Protein AF-A0A1E5B9S8-F1 (afdb_monomer)

Solvent-accessible surface area (backbone atoms only — not comparable to full-atom values): 4615 Å² total; per-residue (Å²): 134,74,93,77,80,48,52,66,42,55,50,42,18,47,51,40,25,60,76,72,23,49,81,47,101,72,34,20,38,35,99,70,36,36,37,34,61,86,45,102,76,60,51,34,34,40,34,30,76,67,26,42,35,40,35,64,46,83,91,42,68,47,82,47,57,85,42,71,69,33,42,55,54,45,51,53,51,39,56,64,46,36,111

Mean predicted aligned error: 5.04 Å

InterPro domains:
  IPR021432 Protein of unknown function DUF3081 [PF11280] (8-81)

pLDDT: mean 84.27, std 10.64, range [40.22, 92.56]

Sequence (83 aa):
MKNGLNPTQILQAYETVMKQGRITPQGRVLDGIEALNKHDGFPIHLRGEGVDLKVCSLKRFHLDYNQLSCRDAFLKQLAILAQ

Nearest PDB structures (foldseek):
  4py5-assembly1_A  TM=5.705E-01  e=1.082E+00  Thermovibrio ammonificans HB-1
  4nv7-assembly3_A  TM=5.176E-01  e=8.897E+00  Mesorhizobium japonicum MAFF 303099
  4nv7-assembly3_B  TM=4.512E-01  e=6.944E+00  Mesorhizobium japonicum MAFF 303099

Foldseek 3Di:
DPPDPQLLLLVQLLVLQQVPFDDDPQGGDDPQWGWGDPDDPDQIWIDGQQWIWTRGDSVDIDIDHPDPVSVVVVVVSSNVSSD

Radius of gyration: 11.65 Å; Cα contacts (8 Å, |Δi|>4): 131; chains: 1; bounding box: 30×25×31 Å

Organism: NCBI:txid1187848

Secondary structure (DSSP, 8-state):
------HHHHHHHHHHHHHHSEE-SSEEEETTEEEEESSSSS-EEEEETTEEEEEEETTEEEEEES-HHHHHHHHHHHHHHT-

Structure (mmCIF, N/CA/C/O backbone):
data_AF-A0A1E5B9S8-F1
#
_entry.id   AF-A0A1E5B9S8-F1
#
loop_
_atom_site.group_PDB
_atom_site.id
_atom_site.type_symbol
_atom_site.label_atom_id
_atom_site.label_alt_id
_atom_site.label_comp_id
_atom_site.label_asym_id
_atom_site.label_entity_id
_atom_site.label_seq_id
_atom_site.pdbx_PDB_ins_code
_atom_site.Cartn_x
_atom_site.Cartn_y
_atom_site.Cartn_z
_atom_site.occupancy
_atom_site.B_iso_or_equiv
_atom_site.auth_seq_id
_atom_site.auth_comp_id
_atom_site.auth_asym_id
_atom_site.auth_atom_id
_atom_site.pdbx_PDB_model_num
ATOM 1 N N . MET A 1 1 ? -17.030 2.226 15.277 1.00 40.22 1 MET A N 1
ATOM 2 C CA . MET A 1 1 ? -15.755 1.883 14.611 1.00 40.22 1 MET A CA 1
ATOM 3 C C . MET A 1 1 ? -15.687 2.727 13.342 1.00 40.22 1 MET A C 1
ATOM 5 O O . MET A 1 1 ? -16.433 2.464 12.413 1.00 40.22 1 MET A O 1
ATOM 9 N N . LYS A 1 2 ? -14.971 3.861 13.383 1.00 40.34 2 LYS A N 1
ATOM 10 C CA . LYS A 1 2 ? -14.962 4.885 12.318 1.00 40.34 2 LYS A CA 1
ATOM 11 C C . LYS A 1 2 ? -14.078 4.394 11.168 1.00 40.34 2 LYS A C 1
ATOM 13 O O . LYS A 1 2 ? -12.940 4.058 11.459 1.00 40.34 2 LYS A O 1
ATOM 18 N N . ASN A 1 3 ? -14.602 4.340 9.937 1.00 49.19 3 ASN A N 1
ATOM 19 C CA . ASN A 1 3 ? -13.967 3.883 8.682 1.00 49.19 3 ASN A CA 1
ATOM 20 C C . ASN A 1 3 ? -12.428 4.047 8.642 1.00 49.19 3 ASN A C 1
ATOM 22 O O . ASN A 1 3 ? -11.910 5.036 8.127 1.00 49.19 3 ASN A O 1
ATOM 26 N N . GLY A 1 4 ? -11.721 3.068 9.214 1.00 54.00 4 GLY A N 1
ATOM 27 C CA . GLY A 1 4 ? -10.324 3.143 9.646 1.00 54.00 4 GLY A CA 1
ATOM 28 C C . GLY A 1 4 ? -9.330 2.772 8.560 1.00 54.00 4 GLY A C 1
ATOM 29 O O . GLY A 1 4 ? -8.554 1.841 8.726 1.00 54.00 4 GLY A O 1
ATOM 30 N N . LEU A 1 5 ? -9.356 3.489 7.442 1.00 65.25 5 LEU A N 1
ATOM 31 C CA . LEU A 1 5 ? -8.263 3.434 6.477 1.00 65.25 5 LEU A CA 1
ATOM 32 C C . LEU A 1 5 ? -7.082 4.215 7.042 1.00 65.25 5 LEU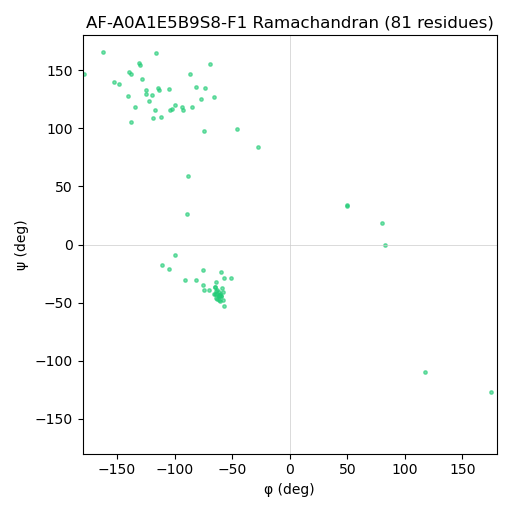 A C 1
ATOM 34 O O . LEU A 1 5 ? -7.044 5.444 6.968 1.00 65.25 5 LEU A O 1
ATOM 38 N N . ASN A 1 6 ? -6.136 3.502 7.648 1.00 76.19 6 ASN A N 1
ATOM 39 C CA . ASN A 1 6 ? -4.905 4.110 8.114 1.00 76.19 6 ASN A CA 1
ATOM 40 C C . ASN A 1 6 ? -3.903 4.170 6.944 1.00 76.19 6 ASN A C 1
ATOM 42 O O . ASN A 1 6 ? -3.524 3.122 6.421 1.00 76.19 6 ASN A O 1
ATOM 46 N N . PRO A 1 7 ? -3.455 5.360 6.512 1.00 78.88 7 PRO A N 1
ATOM 47 C CA . PRO A 1 7 ? -2.516 5.505 5.397 1.00 78.88 7 PRO A CA 1
ATOM 48 C C . PRO A 1 7 ? -1.207 4.736 5.607 1.00 78.88 7 PRO A C 1
ATOM 50 O O . PRO A 1 7 ? -0.617 4.262 4.639 1.00 78.88 7 PRO A O 1
ATOM 53 N N . THR A 1 8 ? -0.784 4.549 6.858 1.00 83.69 8 THR A N 1
ATOM 54 C CA . THR A 1 8 ? 0.367 3.703 7.188 1.00 83.69 8 THR A CA 1
ATOM 55 C C . THR A 1 8 ? 0.115 2.236 6.836 1.00 83.69 8 THR A C 1
ATOM 57 O O . THR A 1 8 ? 0.974 1.615 6.224 1.00 83.69 8 THR A O 1
ATOM 60 N N . GLN A 1 9 ? -1.077 1.701 7.126 1.00 86.19 9 GLN A N 1
ATOM 61 C CA . GLN A 1 9 ? -1.430 0.321 6.764 1.00 86.19 9 GLN A CA 1
ATOM 62 C C . GLN A 1 9 ? -1.484 0.132 5.247 1.00 86.19 9 GLN A C 1
ATOM 64 O O . GLN A 1 9 ? -1.058 -0.895 4.734 1.00 86.19 9 GLN A O 1
ATOM 69 N N . ILE A 1 10 ? -1.964 1.139 4.514 1.00 87.06 10 ILE A N 1
ATOM 70 C CA . ILE A 1 10 ? -1.986 1.104 3.048 1.00 87.06 10 ILE A CA 1
ATOM 71 C C . ILE A 1 10 ? -0.561 0.996 2.490 1.00 87.06 10 ILE A C 1
ATOM 73 O O . ILE A 1 10 ? -0.317 0.200 1.586 1.00 87.06 10 ILE A O 1
ATOM 77 N N . LEU A 1 11 ? 0.378 1.776 3.036 1.00 87.81 11 LEU A N 1
ATOM 78 C CA . LEU A 1 11 ? 1.785 1.703 2.642 1.00 87.81 11 LEU A CA 1
ATOM 79 C C . LEU A 1 11 ? 2.406 0.354 2.990 1.00 87.81 11 LEU A C 1
ATOM 81 O O . LEU A 1 11 ? 3.028 -0.240 2.121 1.00 87.81 11 LEU A O 1
ATOM 85 N N . GLN A 1 12 ? 2.181 -0.158 4.201 1.00 89.69 12 GLN A N 1
ATOM 86 C CA . GLN A 1 12 ? 2.686 -1.472 4.605 1.00 89.69 12 GLN A CA 1
ATOM 87 C C . GLN A 1 12 ? 2.177 -2.574 3.672 1.00 89.69 12 GLN A C 1
ATOM 89 O O . GLN A 1 12 ? 2.969 -3.353 3.154 1.00 89.69 12 GLN A O 1
ATOM 94 N N . ALA A 1 13 ? 0.874 -2.591 3.374 1.00 90.31 13 ALA A N 1
ATOM 95 C CA . ALA A 1 13 ? 0.306 -3.531 2.414 1.00 90.31 13 ALA A CA 1
ATOM 96 C C . ALA A 1 13 ? 0.934 -3.378 1.021 1.00 90.31 13 ALA A C 1
ATOM 98 O O . ALA A 1 13 ? 1.289 -4.374 0.396 1.00 90.31 13 ALA A O 1
ATOM 99 N N . TYR A 1 14 ? 1.113 -2.145 0.537 1.00 90.31 14 TYR A N 1
ATOM 100 C CA . TYR A 1 14 ? 1.788 -1.880 -0.733 1.00 90.31 14 TYR A CA 1
ATOM 101 C C . TYR A 1 14 ? 3.233 -2.400 -0.736 1.00 90.31 14 TYR A C 1
ATOM 103 O O . TYR A 1 14 ? 3.649 -3.032 -1.705 1.00 90.31 14 TYR A O 1
ATOM 111 N N . GLU A 1 15 ? 3.993 -2.184 0.336 1.00 89.44 15 GLU A N 1
ATOM 112 C CA . GLU A 1 15 ? 5.359 -2.690 0.477 1.00 89.44 15 GLU A CA 1
ATOM 113 C C . GLU A 1 15 ? 5.389 -4.220 0.501 1.00 89.44 15 GLU A C 1
ATOM 115 O O . GLU A 1 15 ? 6.242 -4.816 -0.154 1.00 89.44 15 GLU A O 1
ATOM 120 N N . THR A 1 16 ? 4.432 -4.865 1.171 1.00 92.25 16 THR A N 1
ATOM 121 C CA . THR A 1 16 ? 4.258 -6.323 1.165 1.00 92.25 16 THR A CA 1
ATOM 122 C C . THR A 1 16 ? 3.968 -6.840 -0.245 1.00 92.25 16 THR A C 1
ATOM 124 O O . THR A 1 16 ? 4.649 -7.754 -0.712 1.00 92.25 16 THR A O 1
ATOM 127 N N . VAL A 1 17 ? 3.030 -6.218 -0.97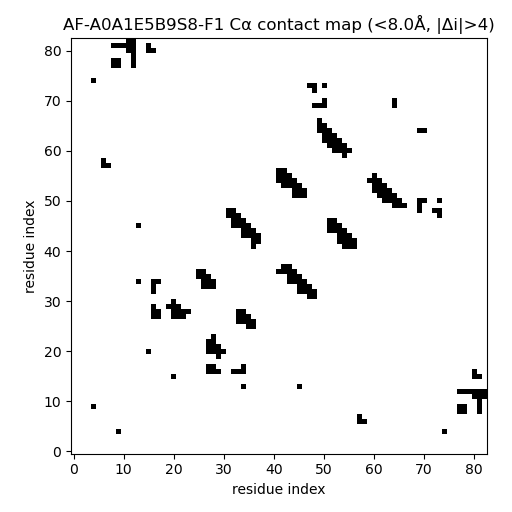3 1.00 92.12 17 VAL A N 1
ATOM 128 C CA . VAL A 1 17 ? 2.722 -6.558 -2.376 1.00 92.12 17 VAL A CA 1
ATOM 129 C C . VAL A 1 17 ? 3.944 -6.338 -3.256 1.00 92.12 17 VAL A C 1
ATOM 131 O O . VAL A 1 17 ? 4.254 -7.167 -4.106 1.00 92.12 17 VAL A O 1
ATOM 134 N N . MET A 1 18 ? 4.687 -5.257 -3.044 1.00 88.94 18 MET A N 1
ATOM 135 C CA . MET A 1 18 ? 5.915 -5.033 -3.783 1.00 88.94 18 MET A CA 1
ATOM 136 C C . MET A 1 18 ? 6.958 -6.091 -3.425 1.00 88.94 18 MET A C 1
ATOM 138 O O . MET A 1 18 ? 7.590 -6.630 -4.317 1.00 88.94 18 MET A O 1
ATOM 142 N N . LYS A 1 19 ? 7.139 -6.471 -2.166 1.00 90.00 19 LYS A N 1
ATOM 143 C CA . LYS A 1 19 ? 8.187 -7.412 -1.752 1.00 90.00 19 LYS A CA 1
ATOM 144 C C . LYS A 1 19 ? 7.886 -8.869 -2.119 1.00 90.00 19 LYS A C 1
ATOM 146 O O . LYS A 1 19 ? 8.805 -9.593 -2.491 1.00 90.00 19 LYS A O 1
ATOM 151 N N . GLN A 1 20 ? 6.632 -9.295 -1.991 1.00 91.88 20 GLN A N 1
ATOM 152 C CA . GLN A 1 20 ? 6.203 -10.694 -2.129 1.00 91.88 20 GLN A CA 1
ATOM 153 C C . GLN A 1 20 ? 5.350 -10.954 -3.376 1.00 91.88 20 GLN A C 1
ATOM 155 O O . GLN A 1 20 ? 5.182 -12.104 -3.780 1.00 91.88 20 GLN A O 1
ATOM 160 N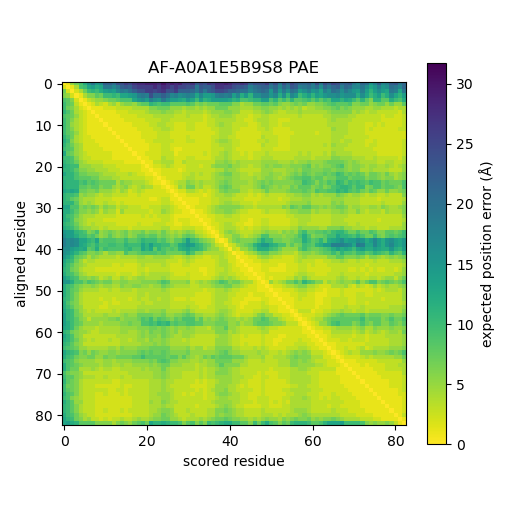 N . GLY A 1 21 ? 4.795 -9.906 -3.985 1.00 88.81 21 GLY A N 1
ATOM 161 C CA . GLY A 1 21 ? 3.939 -10.018 -5.157 1.00 88.81 21 GLY A CA 1
ATOM 162 C C . GLY A 1 21 ? 4.686 -10.445 -6.411 1.00 88.81 21 GLY A C 1
ATOM 163 O O . GLY A 1 21 ? 5.886 -10.226 -6.588 1.00 88.81 21 GLY A O 1
ATOM 164 N N . ARG A 1 22 ? 3.934 -11.051 -7.326 1.00 91.44 22 ARG A N 1
ATOM 165 C CA . ARG A 1 22 ? 4.427 -11.442 -8.644 1.00 91.44 22 ARG A CA 1
ATOM 166 C C . ARG A 1 22 ? 4.598 -10.209 -9.517 1.00 91.44 22 ARG A C 1
ATOM 168 O O . ARG A 1 22 ? 3.717 -9.356 -9.564 1.00 91.44 22 ARG A O 1
ATOM 175 N N . ILE A 1 23 ? 5.725 -10.135 -10.219 1.00 89.38 23 ILE A N 1
ATOM 176 C CA . ILE A 1 23 ? 6.028 -9.046 -11.152 1.00 89.38 23 ILE A CA 1
ATOM 177 C C . ILE A 1 23 ? 5.047 -9.104 -12.323 1.00 89.38 23 ILE A C 1
ATOM 179 O O . ILE A 1 23 ? 4.905 -10.144 -12.966 1.00 89.38 23 ILE A O 1
ATOM 183 N N . THR A 1 24 ? 4.384 -7.984 -12.596 1.00 87.38 24 THR A N 1
ATOM 184 C CA . THR A 1 24 ? 3.505 -7.799 -13.753 1.00 87.38 24 THR A CA 1
ATOM 185 C C . THR A 1 24 ? 4.083 -6.710 -14.659 1.00 87.38 24 THR A C 1
ATOM 187 O O . THR A 1 24 ? 4.945 -5.942 -14.230 1.00 87.38 24 THR A O 1
ATOM 190 N N . PRO A 1 25 ? 3.622 -6.592 -15.917 1.00 82.69 25 PRO A N 1
ATOM 191 C CA . PRO A 1 25 ? 4.094 -5.540 -16.820 1.00 82.69 25 PRO A CA 1
ATOM 192 C C . PRO A 1 25 ? 3.838 -4.117 -16.302 1.00 82.69 25 PRO A C 1
ATOM 194 O O . PRO A 1 25 ? 4.500 -3.180 -16.734 1.00 82.69 25 PRO A O 1
ATOM 197 N N . GLN A 1 26 ? 2.856 -3.949 -15.411 1.00 79.50 26 GLN A N 1
ATOM 198 C CA . GLN A 1 26 ? 2.429 -2.644 -14.907 1.00 79.50 26 GLN A CA 1
ATOM 199 C C . GLN A 1 26 ? 2.918 -2.377 -13.471 1.00 79.50 26 GLN A C 1
ATOM 201 O O . GLN A 1 26 ? 2.993 -1.220 -13.057 1.00 79.50 26 GLN A O 1
ATOM 206 N N . GLY A 1 27 ? 3.262 -3.420 -12.709 1.00 86.94 27 GLY A N 1
ATOM 207 C CA . GLY A 1 27 ? 3.650 -3.312 -11.306 1.00 86.94 27 GLY A CA 1
ATOM 208 C C . GLY A 1 27 ? 3.872 -4.681 -10.665 1.00 86.94 27 GLY A C 1
ATOM 209 O O . GLY A 1 27 ? 4.654 -5.496 -11.160 1.00 86.94 27 GLY A O 1
ATOM 210 N N . ARG A 1 28 ? 3.205 -4.939 -9.538 1.00 92.56 28 ARG A N 1
ATOM 211 C CA . ARG A 1 28 ? 3.230 -6.233 -8.842 1.00 92.56 28 ARG A CA 1
ATOM 212 C C . ARG A 1 28 ? 1.839 -6.615 -8.363 1.00 92.56 28 ARG A C 1
ATOM 214 O O . ARG A 1 28 ? 1.064 -5.745 -7.996 1.00 92.56 28 ARG A O 1
ATOM 221 N N . VAL A 1 29 ? 1.527 -7.907 -8.345 1.00 91.69 29 VAL A N 1
ATOM 222 C CA . VAL A 1 29 ? 0.231 -8.416 -7.873 1.00 91.69 29 VAL A CA 1
ATOM 223 C C . VAL A 1 29 ? 0.417 -9.459 -6.777 1.00 91.69 29 VAL A C 1
ATOM 225 O O . VAL A 1 29 ? 1.228 -10.379 -6.913 1.00 91.69 29 VAL A O 1
ATOM 228 N N . LEU A 1 30 ? -0.341 -9.331 -5.692 1.00 91.94 30 LEU A N 1
ATOM 229 C CA . LEU A 1 30 ? -0.350 -10.266 -4.568 1.00 91.94 30 LEU A CA 1
ATOM 230 C C . LEU A 1 30 ? -1.786 -10.443 -4.070 1.00 91.94 30 LEU A C 1
ATOM 232 O O . LEU A 1 30 ? -2.472 -9.457 -3.834 1.00 91.94 30 LEU A O 1
ATOM 236 N N . ASP A 1 31 ? -2.248 -11.689 -3.955 1.00 86.56 31 ASP A N 1
ATOM 237 C CA . ASP A 1 31 ? -3.600 -12.032 -3.474 1.00 86.56 31 ASP A CA 1
ATOM 238 C C . ASP A 1 31 ? -4.760 -11.262 -4.145 1.00 86.5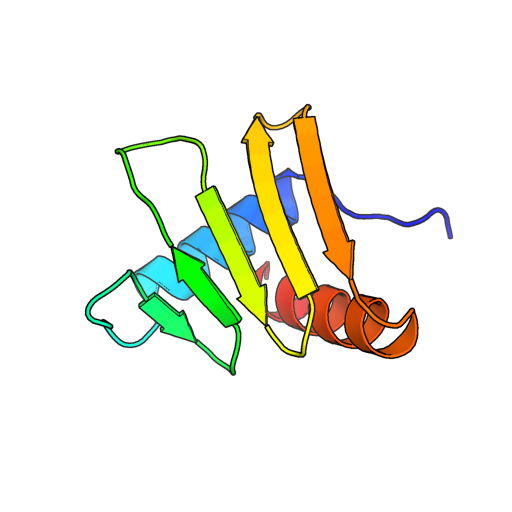6 31 ASP A C 1
ATOM 240 O O . ASP A 1 31 ? -5.781 -10.965 -3.532 1.00 86.56 31 ASP A O 1
ATOM 244 N N . GLY A 1 32 ? -4.614 -10.937 -5.435 1.00 86.69 32 GLY A N 1
ATOM 245 C CA . GLY A 1 32 ? -5.618 -10.179 -6.196 1.00 86.69 32 GLY A CA 1
ATOM 246 C C . GLY A 1 32 ? -5.544 -8.658 -6.014 1.00 86.69 32 GLY A C 1
ATOM 247 O O . GLY A 1 32 ? -6.296 -7.937 -6.667 1.00 86.69 32 GLY A O 1
ATOM 248 N N . ILE A 1 33 ? -4.611 -8.168 -5.192 1.00 90.44 33 ILE A N 1
ATOM 249 C CA . ILE A 1 33 ? -4.265 -6.753 -5.065 1.00 90.44 33 ILE A CA 1
ATOM 250 C C . ILE A 1 33 ? -3.111 -6.445 -6.018 1.00 90.44 33 ILE A C 1
ATOM 252 O O . ILE A 1 33 ? -1.998 -6.951 -5.863 1.00 90.44 33 ILE A O 1
ATOM 256 N N . GLU A 1 34 ? -3.364 -5.598 -7.006 1.00 92.12 34 GLU A N 1
ATOM 257 C CA . GLU A 1 34 ? -2.356 -5.073 -7.914 1.00 92.12 34 GLU A CA 1
ATOM 258 C C . GLU A 1 34 ? -1.823 -3.737 -7.392 1.00 92.12 34 GLU A C 1
ATOM 260 O O . GLU A 1 34 ? -2.558 -2.760 -7.251 1.00 92.12 34 GLU A O 1
ATOM 265 N N . ALA A 1 35 ? -0.526 -3.700 -7.110 1.00 91.94 35 ALA A N 1
ATOM 266 C CA . ALA A 1 35 ? 0.217 -2.517 -6.738 1.00 91.94 35 ALA A CA 1
ATOM 267 C C . ALA A 1 35 ? 0.974 -1.972 -7.949 1.00 91.94 35 ALA A C 1
ATOM 269 O O . ALA A 1 35 ? 1.846 -2.621 -8.529 1.00 91.94 35 ALA A O 1
ATOM 270 N N . LEU A 1 36 ? 0.651 -0.739 -8.305 1.00 88.56 36 LEU A N 1
ATOM 271 C CA . LEU A 1 36 ? 1.218 0.001 -9.415 1.00 88.56 36 LEU A CA 1
ATOM 272 C C . LEU A 1 36 ? 2.007 1.172 -8.842 1.00 88.56 36 LEU A C 1
ATOM 274 O O . LEU A 1 36 ? 1.513 1.924 -7.994 1.00 88.56 36 LEU A O 1
ATOM 278 N N . ASN A 1 37 ? 3.218 1.360 -9.348 1.00 82.38 37 ASN A N 1
ATOM 279 C CA . ASN A 1 37 ? 3.997 2.542 -9.043 1.00 82.38 37 ASN A CA 1
ATOM 280 C C . ASN A 1 37 ? 4.613 3.108 -10.316 1.00 82.38 37 ASN A C 1
ATOM 282 O O . ASN A 1 37 ? 5.396 2.441 -10.986 1.00 82.38 37 ASN A O 1
ATOM 286 N N . LYS A 1 38 ? 4.227 4.342 -10.650 1.00 71.81 38 LYS A N 1
ATOM 287 C CA . LYS A 1 38 ? 4.756 5.036 -11.824 1.00 71.81 38 LYS A CA 1
ATOM 288 C C . LYS A 1 38 ? 6.116 5.689 -11.563 1.00 71.81 38 LYS A C 1
ATOM 290 O O . LYS A 1 38 ? 6.877 5.822 -12.511 1.00 71.81 38 LYS A O 1
ATOM 295 N N . HIS A 1 39 ? 6.401 6.124 -10.333 1.00 66.19 39 HIS A N 1
ATOM 296 C CA . HIS A 1 39 ? 7.609 6.870 -9.966 1.00 66.19 39 HIS A CA 1
ATOM 297 C C . HIS A 1 39 ? 8.019 6.555 -8.526 1.00 66.19 39 HIS A C 1
ATOM 299 O O . HIS A 1 39 ? 7.169 6.522 -7.645 1.00 66.19 39 HIS A O 1
ATOM 305 N N . ASP A 1 40 ? 9.319 6.387 -8.283 1.00 66.50 40 ASP A N 1
ATOM 306 C CA . ASP A 1 40 ? 9.907 6.109 -6.964 1.00 66.50 40 ASP A CA 1
ATOM 307 C C . ASP A 1 40 ? 9.316 7.028 -5.865 1.00 66.50 40 ASP A C 1
ATOM 309 O O . ASP A 1 40 ? 9.632 8.215 -5.788 1.00 66.50 40 ASP A O 1
ATOM 313 N N . GLY A 1 41 ? 8.352 6.517 -5.086 1.00 72.56 41 GLY A N 1
ATOM 314 C CA . GLY A 1 41 ? 7.543 7.305 -4.146 1.00 72.56 41 GLY A CA 1
ATOM 315 C C . GLY A 1 41 ? 6.036 7.331 -4.443 1.00 72.56 41 GLY A C 1
ATOM 316 O O . GLY A 1 41 ? 5.341 6.355 -4.181 1.00 72.56 41 GLY A O 1
ATOM 317 N N . PHE A 1 42 ? 5.507 8.477 -4.885 1.00 75.50 42 PHE A N 1
ATOM 318 C CA . PHE A 1 42 ? 4.068 8.730 -5.054 1.00 75.50 42 PHE A CA 1
ATOM 319 C C . PHE A 1 42 ? 3.747 9.303 -6.448 1.00 75.50 42 PHE A C 1
ATOM 321 O O . PHE A 1 42 ? 4.574 10.011 -7.022 1.00 75.50 42 PHE A O 1
ATOM 328 N N . PRO A 1 43 ? 2.517 9.108 -6.966 1.00 86.62 43 PRO A N 1
ATOM 329 C CA . PRO A 1 43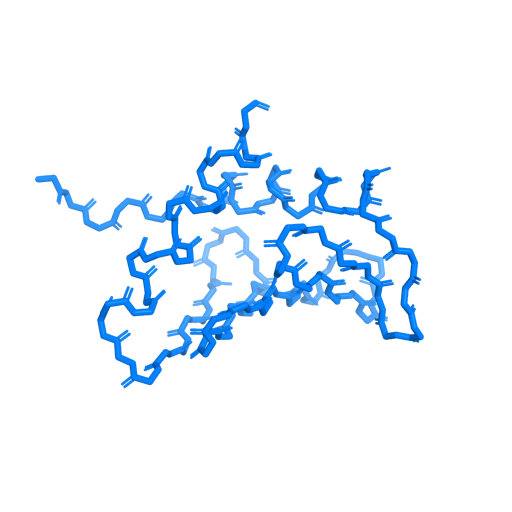 ? 1.408 8.387 -6.344 1.00 86.62 43 PRO A CA 1
ATOM 330 C C . PRO A 1 43 ? 1.515 6.868 -6.521 1.00 86.62 43 PRO A C 1
ATOM 332 O O . PRO A 1 43 ? 1.747 6.384 -7.629 1.00 86.62 43 PRO A O 1
ATOM 335 N N . ILE A 1 44 ? 1.260 6.128 -5.441 1.00 89.12 44 ILE A N 1
ATOM 336 C CA . ILE A 1 44 ? 1.055 4.679 -5.519 1.00 89.12 44 ILE A CA 1
ATOM 337 C C . ILE A 1 44 ? -0.410 4.394 -5.822 1.00 89.12 44 ILE A C 1
ATOM 339 O O . ILE A 1 44 ? -1.312 5.126 -5.398 1.00 89.12 44 ILE A O 1
ATOM 343 N N . HIS A 1 45 ? -0.642 3.323 -6.560 1.00 90.88 45 HIS A N 1
ATOM 344 C CA . HIS A 1 45 ? -1.970 2.867 -6.923 1.00 90.88 45 HIS A CA 1
ATOM 345 C C . HIS A 1 45 ? -2.125 1.412 -6.489 1.00 90.88 45 HIS A C 1
ATOM 347 O O . HIS A 1 45 ? -1.272 0.582 -6.785 1.00 90.88 45 HIS A O 1
ATOM 353 N N . LEU A 1 46 ? -3.207 1.113 -5.781 1.00 91.19 46 LEU A N 1
ATOM 354 C CA . LEU A 1 46 ? -3.594 -0.230 -5.373 1.00 91.19 46 LEU A CA 1
ATOM 355 C C . LEU A 1 46 ? -4.962 -0.531 -5.971 1.00 91.19 46 LEU A C 1
ATOM 357 O O . LEU A 1 46 ? -5.889 0.260 -5.815 1.00 91.19 46 LEU A O 1
ATOM 361 N N . ARG A 1 47 ? -5.092 -1.662 -6.651 1.00 91.62 47 ARG A N 1
ATOM 362 C CA . ARG A 1 47 ? -6.339 -2.088 -7.289 1.00 91.62 47 ARG A CA 1
ATOM 363 C C . ARG A 1 47 ? -6.688 -3.500 -6.879 1.00 91.62 47 ARG A C 1
ATOM 365 O O . ARG A 1 47 ? -5.801 -4.334 -6.779 1.00 91.62 47 ARG A O 1
ATOM 372 N N . GLY A 1 48 ? -7.965 -3.782 -6.685 1.00 90.06 48 GLY A N 1
ATOM 373 C CA . GLY A 1 48 ? -8.432 -5.142 -6.420 1.00 90.06 48 GLY A CA 1
ATOM 374 C C . GLY A 1 48 ? -9.943 -5.193 -6.271 1.00 90.06 48 GLY A C 1
ATOM 375 O O . GLY A 1 48 ? -10.534 -4.226 -5.803 1.00 90.06 48 GLY A O 1
ATOM 376 N N . GLU A 1 49 ? -10.571 -6.294 -6.691 1.00 82.88 49 GLU A N 1
ATOM 377 C CA . GLU A 1 49 ? -12.003 -6.577 -6.451 1.00 82.88 49 GLU A CA 1
ATOM 378 C C . GLU A 1 49 ? -12.961 -5.413 -6.822 1.00 82.88 49 GLU A C 1
ATOM 380 O O . GLU A 1 49 ? -13.980 -5.196 -6.171 1.00 82.88 49 GLU A O 1
ATOM 385 N N . GLY A 1 50 ? -12.643 -4.625 -7.860 1.00 85.81 50 GLY A N 1
ATOM 386 C CA . GLY A 1 50 ? -13.456 -3.468 -8.280 1.00 85.81 50 GLY A CA 1
ATOM 387 C C . GLY A 1 50 ? -13.256 -2.190 -7.451 1.00 85.81 50 GLY A C 1
ATOM 388 O O . GLY A 1 50 ? -14.111 -1.301 -7.473 1.00 85.81 50 GLY A O 1
ATOM 389 N N . VAL A 1 51 ? -12.145 -2.106 -6.720 1.00 91.38 51 VAL A N 1
ATOM 390 C CA . VAL A 1 51 ? -11.699 -0.946 -5.943 1.00 91.38 51 VAL A CA 1
ATOM 391 C C . VAL A 1 51 ? -10.409 -0.390 -6.548 1.00 91.38 51 VAL A C 1
ATOM 393 O O . VAL A 1 51 ? -9.486 -1.149 -6.850 1.00 91.38 51 VAL A O 1
ATOM 396 N N . ASP A 1 52 ? -10.333 0.932 -6.703 1.00 92.00 52 ASP A N 1
ATOM 397 C CA . ASP A 1 52 ? -9.128 1.680 -7.074 1.00 92.00 52 ASP A CA 1
ATOM 398 C C . ASP A 1 52 ? -8.761 2.631 -5.931 1.00 92.00 52 ASP A C 1
ATOM 400 O O . ASP A 1 52 ? -9.504 3.545 -5.570 1.00 92.00 52 ASP A O 1
ATOM 404 N N . LEU A 1 53 ? -7.604 2.394 -5.326 1.00 90.94 53 LEU A N 1
ATOM 405 C CA . LEU A 1 53 ? -7.043 3.221 -4.274 1.00 90.94 53 LEU A CA 1
ATOM 406 C C . LEU A 1 53 ? -5.796 3.923 -4.798 1.00 90.94 53 LEU A C 1
ATOM 408 O O . LEU A 1 53 ? -4.738 3.323 -4.976 1.00 90.94 53 LEU A O 1
ATOM 412 N N . LYS A 1 54 ? -5.902 5.234 -4.976 1.00 91.31 54 LYS A N 1
ATOM 413 C CA . LYS A 1 54 ? -4.792 6.107 -5.339 1.00 91.31 54 LYS A CA 1
ATOM 414 C C . LYS A 1 54 ? -4.308 6.863 -4.116 1.00 91.31 54 LYS A C 1
ATOM 416 O O . LYS A 1 54 ? -5.021 7.709 -3.579 1.00 91.31 54 LYS A O 1
ATOM 421 N N . VAL A 1 55 ? -3.068 6.642 -3.706 1.00 89.00 55 VAL A N 1
ATOM 422 C CA . VAL A 1 55 ? -2.455 7.409 -2.620 1.00 89.00 55 VAL A CA 1
ATOM 423 C C . VAL A 1 55 ? -1.496 8.416 -3.227 1.00 89.00 55 VAL A C 1
ATOM 425 O O . VAL A 1 55 ? -0.502 8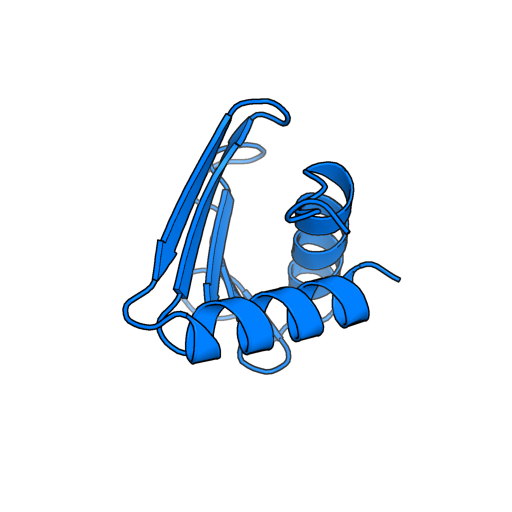.050 -3.844 1.00 89.00 55 VAL A O 1
ATOM 428 N N . CYS A 1 56 ? -1.788 9.701 -3.045 1.00 85.81 56 CYS A N 1
ATOM 429 C CA . CYS A 1 56 ? -0.881 10.774 -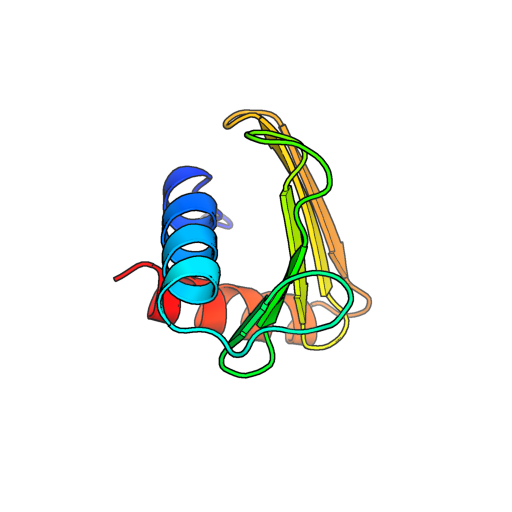3.447 1.00 85.81 56 CYS A CA 1
ATOM 430 C C . CYS A 1 56 ? 0.073 11.151 -2.309 1.00 85.81 56 CYS A C 1
ATOM 432 O O . CYS A 1 56 ? 1.176 11.628 -2.557 1.00 85.81 56 CYS A O 1
ATOM 434 N N . SER A 1 57 ? -0.364 11.010 -1.056 1.00 81.56 57 SER A N 1
ATOM 435 C CA . SER A 1 57 ? 0.430 11.279 0.147 1.00 81.56 57 SER A CA 1
ATOM 436 C C . SER A 1 57 ? -0.217 10.606 1.360 1.00 81.56 57 SER A C 1
ATOM 438 O O . SER A 1 57 ? -1.412 10.320 1.337 1.00 81.56 57 SER A O 1
ATOM 440 N N . LEU A 1 58 ? 0.508 10.493 2.478 1.00 77.69 58 LEU A N 1
ATOM 441 C CA . LEU A 1 58 ? -0.031 9.993 3.756 1.00 77.69 58 LEU A CA 1
ATOM 442 C C . LEU A 1 58 ? -1.327 10.688 4.216 1.00 77.69 58 LEU A C 1
ATOM 444 O O . LEU A 1 58 ? -2.138 10.089 4.905 1.00 77.69 58 LEU A O 1
ATOM 448 N N . LYS A 1 59 ? -1.546 11.954 3.843 1.00 79.81 59 LYS A N 1
ATOM 449 C CA . LYS A 1 59 ? -2.757 12.716 4.204 1.00 79.81 59 LYS A CA 1
ATOM 450 C C . LYS A 1 59 ? -3.808 12.777 3.093 1.00 79.81 59 LYS A C 1
ATOM 452 O O . LYS A 1 59 ? -4.896 13.295 3.321 1.00 79.81 59 LYS A O 1
ATOM 457 N N . ARG A 1 60 ? -3.476 12.325 1.879 1.00 85.12 60 ARG A N 1
ATOM 458 C CA . ARG A 1 60 ? -4.318 12.484 0.689 1.00 85.12 60 ARG A CA 1
ATOM 459 C C . ARG A 1 60 ? -4.321 11.202 -0.129 1.00 85.12 60 ARG A C 1
ATOM 461 O O . ARG A 1 60 ? -3.373 10.911 -0.860 1.00 85.12 60 ARG A O 1
ATOM 468 N N . PHE A 1 61 ? -5.437 10.497 -0.044 1.00 87.25 61 PHE A N 1
ATOM 469 C CA . PHE A 1 61 ? -5.739 9.338 -0.865 1.00 87.25 61 PHE A CA 1
ATOM 470 C C . PHE A 1 61 ? -7.136 9.476 -1.469 1.00 87.25 61 PHE A C 1
ATOM 472 O O . PHE A 1 61 ? -7.979 10.217 -0.964 1.00 87.25 61 PHE A O 1
ATOM 479 N N . HIS A 1 62 ? -7.346 8.784 -2.577 1.00 89.19 62 HIS A N 1
ATOM 480 C CA . HIS A 1 62 ? -8.604 8.692 -3.288 1.00 89.19 62 HIS A CA 1
ATOM 481 C C . HIS A 1 62 ? -8.972 7.217 -3.371 1.00 89.19 62 HIS A C 1
ATOM 483 O O . HIS A 1 62 ? -8.161 6.416 -3.824 1.00 89.19 62 HIS A O 1
ATOM 489 N N . LEU A 1 63 ? -10.153 6.871 -2.876 1.00 89.62 63 LEU A N 1
ATOM 490 C CA . LEU A 1 63 ? -10.661 5.508 -2.870 1.00 89.62 63 LEU A CA 1
ATOM 491 C C . LEU A 1 63 ? -11.944 5.495 -3.690 1.00 89.62 63 LEU A C 1
ATOM 493 O O . LEU A 1 63 ? -12.957 6.031 -3.244 1.00 89.62 63 LEU A O 1
ATOM 497 N N . ASP A 1 64 ? -11.871 4.885 -4.861 1.00 91.25 64 ASP A N 1
ATOM 498 C CA . ASP A 1 64 ? -12.994 4.672 -5.758 1.00 91.25 64 ASP A CA 1
ATOM 499 C C . ASP A 1 64 ? -13.413 3.201 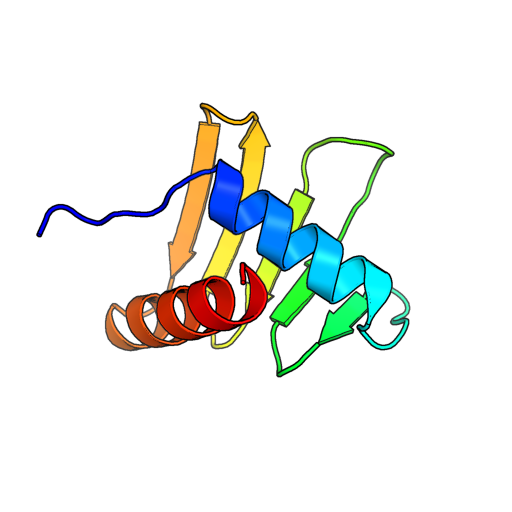-5.689 1.00 91.25 64 ASP A C 1
ATOM 501 O O . ASP A 1 64 ? -12.573 2.302 -5.645 1.00 91.25 64 ASP A O 1
ATOM 505 N N . TYR A 1 65 ? -14.711 2.945 -5.583 1.00 90.19 65 TYR A N 1
ATOM 506 C CA . TYR A 1 65 ? -15.244 1.592 -5.481 1.00 90.19 65 TYR A CA 1
ATOM 507 C C . TYR A 1 65 ? -16.656 1.545 -6.033 1.00 90.19 65 TYR A C 1
ATOM 509 O O . TYR A 1 65 ? -17.479 2.419 -5.762 1.00 90.19 65 TYR A O 1
ATOM 517 N N . ASN A 1 66 ? -16.954 0.469 -6.754 1.00 82.38 66 ASN A N 1
ATOM 518 C CA . ASN A 1 66 ? -18.255 0.317 -7.392 1.00 82.38 66 ASN A CA 1
ATOM 519 C C . ASN A 1 66 ? -19.360 -0.052 -6.381 1.00 82.38 66 ASN A C 1
ATOM 521 O O . ASN A 1 66 ? -20.508 0.366 -6.509 1.00 82.38 66 ASN A O 1
ATOM 525 N N . GLN A 1 67 ? -19.018 -0.844 -5.357 1.00 88.56 67 GLN A N 1
ATOM 526 C CA . GLN A 1 67 ? -19.939 -1.304 -4.312 1.00 88.56 67 GLN A CA 1
ATOM 527 C C . GLN A 1 67 ? -19.270 -1.288 -2.933 1.00 88.56 67 GLN A C 1
ATOM 529 O O . GLN A 1 67 ? -18.073 -1.545 -2.805 1.00 88.56 67 GLN A O 1
ATOM 534 N N . LEU A 1 68 ? -20.056 -1.037 -1.880 1.00 86.75 68 LEU A N 1
ATOM 535 C CA . LEU A 1 68 ? -19.569 -1.060 -0.493 1.00 86.75 68 LEU A CA 1
ATOM 536 C C . LEU A 1 68 ? -18.986 -2.429 -0.110 1.00 86.75 68 LEU A C 1
ATOM 538 O O . LEU A 1 68 ? -17.960 -2.487 0.554 1.00 86.75 68 LEU A O 1
ATOM 542 N N . SER A 1 69 ? -19.581 -3.524 -0.589 1.00 88.12 69 SER A N 1
ATOM 543 C CA . SER A 1 69 ? -19.086 -4.885 -0.347 1.00 88.12 69 SER A CA 1
ATOM 544 C C . SER A 1 69 ? -17.674 -5.103 -0.901 1.00 88.12 69 SER A C 1
ATOM 546 O O . SER A 1 69 ? -16.829 -5.662 -0.205 1.00 88.12 69 SER A O 1
ATOM 548 N N . CYS A 1 70 ? -17.397 -4.601 -2.111 1.00 88.06 70 CYS A N 1
ATOM 549 C CA . CYS A 1 70 ? -16.062 -4.617 -2.716 1.00 88.06 70 CYS A CA 1
ATOM 550 C C . CYS A 1 70 ? -15.063 -3.827 -1.870 1.00 88.06 70 CYS A C 1
ATOM 552 O O . CYS A 1 70 ? -13.956 -4.295 -1.607 1.00 88.06 70 CYS A O 1
ATOM 554 N N . ARG A 1 71 ? -15.475 -2.648 -1.384 1.00 88.00 71 ARG A N 1
ATOM 555 C CA . ARG A 1 71 ? -14.653 -1.825 -0.492 1.00 88.00 71 ARG A CA 1
ATOM 556 C C . ARG A 1 71 ? -14.263 -2.598 0.762 1.00 88.00 71 ARG A C 1
ATOM 558 O O . ARG A 1 71 ? -13.085 -2.664 1.086 1.00 88.00 71 ARG A O 1
ATOM 565 N N . ASP A 1 72 ? -15.228 -3.168 1.472 1.00 88.00 72 ASP A N 1
ATOM 566 C CA . ASP A 1 72 ? -14.970 -3.890 2.719 1.00 88.00 72 ASP A CA 1
ATOM 567 C C . ASP A 1 72 ? -14.091 -5.132 2.50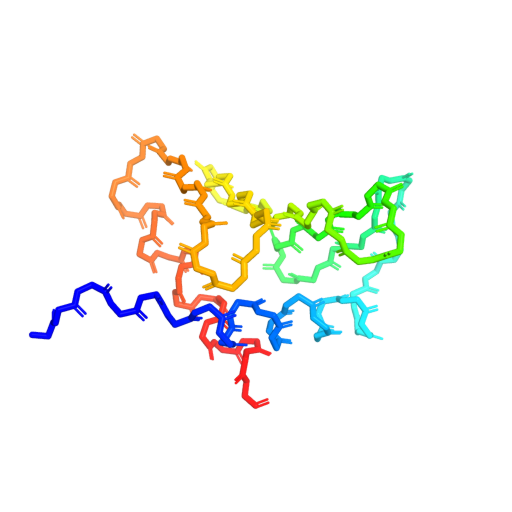2 1.00 88.00 72 ASP A C 1
ATOM 569 O O . ASP A 1 72 ? -13.168 -5.365 3.287 1.00 88.00 72 ASP A O 1
ATOM 573 N N . ALA A 1 73 ? -14.299 -5.878 1.411 1.00 88.31 73 ALA A N 1
ATOM 574 C CA . ALA A 1 73 ? -13.437 -6.998 1.032 1.00 88.31 73 ALA A CA 1
ATOM 575 C C . ALA A 1 73 ? -11.988 -6.546 0.779 1.00 88.31 73 ALA A C 1
ATOM 577 O O . ALA A 1 73 ? -11.054 -7.090 1.374 1.00 88.31 73 ALA A O 1
ATOM 578 N N . PHE A 1 74 ? -11.807 -5.489 -0.017 1.00 89.19 74 PHE A N 1
ATOM 579 C CA . PHE A 1 74 ? -10.499 -4.916 -0.330 1.00 89.19 74 PHE A CA 1
ATOM 580 C C . PHE A 1 74 ? -9.773 -4.402 0.920 1.00 89.19 74 PHE A C 1
ATOM 582 O O . PHE A 1 74 ? -8.595 -4.688 1.130 1.00 89.19 74 PHE A O 1
ATOM 589 N N . LEU A 1 75 ? -10.474 -3.689 1.806 1.00 86.88 75 LEU A N 1
ATOM 590 C CA . LEU A 1 75 ? -9.889 -3.194 3.056 1.00 86.88 75 LEU A CA 1
ATOM 591 C C . LEU A 1 75 ? -9.479 -4.319 3.995 1.00 86.88 75 LEU A C 1
ATOM 593 O O . LEU A 1 75 ? -8.443 -4.219 4.653 1.00 86.88 75 LEU A O 1
ATOM 597 N N . LYS A 1 76 ? -10.259 -5.399 4.041 1.00 87.88 76 LYS A N 1
ATOM 598 C CA . LYS A 1 76 ? -9.908 -6.585 4.816 1.00 87.88 76 LYS A CA 1
ATOM 599 C C . LYS A 1 76 ? -8.643 -7.247 4.270 1.00 87.88 76 LYS A C 1
ATOM 601 O O . LYS A 1 76 ? -7.777 -7.603 5.063 1.00 87.88 76 LYS A O 1
ATOM 606 N N . GLN A 1 77 ? -8.506 -7.365 2.948 1.00 88.44 77 GLN A N 1
ATOM 607 C CA . GLN A 1 77 ? -7.283 -7.885 2.331 1.00 88.44 77 GLN A CA 1
ATOM 608 C C . GLN A 1 77 ? -6.073 -6.993 2.614 1.00 88.44 77 GLN A C 1
ATOM 610 O O . GLN A 1 77 ? -5.046 -7.497 3.059 1.00 88.44 77 GLN A O 1
ATOM 615 N N . LEU A 1 78 ? -6.197 -5.672 2.449 1.00 87.62 78 LEU A N 1
ATOM 616 C CA . LEU A 1 78 ? -5.113 -4.748 2.792 1.00 87.62 78 LEU A CA 1
ATOM 617 C C . LEU A 1 78 ? -4.701 -4.867 4.262 1.00 87.62 78 LEU A C 1
ATOM 619 O O . LEU A 1 78 ? -3.512 -4.873 4.556 1.00 87.62 78 LEU A O 1
ATOM 623 N N . ALA A 1 79 ? -5.656 -5.005 5.182 1.00 86.81 79 ALA A N 1
ATOM 624 C CA . ALA A 1 79 ? -5.353 -5.175 6.600 1.00 86.81 79 ALA A CA 1
ATOM 625 C C . ALA A 1 79 ? -4.594 -6.481 6.900 1.00 86.81 79 ALA A C 1
ATOM 627 O O . ALA A 1 79 ? -3.775 -6.501 7.813 1.00 86.81 79 ALA A O 1
ATOM 628 N N . ILE A 1 80 ? -4.844 -7.551 6.138 1.00 88.06 80 ILE A N 1
ATOM 629 C CA . ILE A 1 80 ? -4.098 -8.817 6.241 1.00 88.06 80 ILE A CA 1
ATOM 630 C C . ILE A 1 80 ? -2.668 -8.650 5.709 1.00 88.06 80 ILE A C 1
ATOM 632 O O . ILE A 1 80 ? -1.732 -9.179 6.296 1.00 88.06 80 ILE A O 1
ATOM 636 N N . LEU A 1 81 ? -2.491 -7.898 4.619 1.00 87.06 81 LEU A N 1
ATOM 637 C CA . LEU A 1 81 ? -1.178 -7.639 4.014 1.00 87.06 81 LEU A CA 1
ATOM 638 C C . LEU A 1 81 ? -0.328 -6.630 4.806 1.00 87.06 81 LEU A C 1
ATOM 640 O O . LEU A 1 81 ? 0.891 -6.600 4.651 1.00 87.06 81 LEU A O 1
ATOM 644 N N . ALA A 1 82 ? -0.965 -5.798 5.632 1.00 84.81 82 ALA A N 1
ATOM 645 C CA . ALA A 1 82 ? -0.338 -4.772 6.465 1.00 84.81 82 ALA A CA 1
ATOM 646 C C . ALA A 1 82 ? 0.083 -5.274 7.864 1.00 84.81 82 ALA A C 1
ATOM 648 O O . ALA A 1 82 ? 0.097 -4.480 8.809 1.00 84.81 82 ALA A O 1
ATOM 649 N N . GLN A 1 83 ? 0.352 -6.576 8.012 1.00 72.12 83 GLN A N 1
ATOM 650 C CA . GLN A 1 83 ? 0.790 -7.187 9.274 1.00 72.12 83 GLN A CA 1
ATOM 651 C C . GLN A 1 83 ? 2.276 -6.983 9.575 1.00 72.12 83 GLN A C 1
ATOM 653 O O . GLN A 1 83 ? 3.087 -6.920 8.625 1.00 72.12 83 GLN A O 1
#